Protein AF-A0AA37MQI1-F1 (afdb_monomer_lite)

Radius of gyration: 16.86 Å; chains: 1; bounding box: 30×47×39 Å

Organism: NCBI:txid1544861

pLDDT: mean 77.13, std 15.3, range [36.81, 94.94]

Secondary structure (DSSP, 8-state):
-EE-TTT--EE-TTTS-EEEETTEEEEE-TTT--EEE-----S---------TTTGGGTT---EEETTEEEEEEEETTEEEEEEE-HHHHHHTT---S-HHHHHHHHHHHHHHHHHHHHHHHHTTPPSSEEE-GGGGT--

Structure (mmCIF, N/CA/C/O backbone):
data_AF-A0AA37MQI1-F1
#
_entry.id   AF-A0AA37MQI1-F1
#
loop_
_atom_site.group_PDB
_atom_site.id
_atom_site.type_symbol
_atom_site.label_atom_id
_atom_site.label_alt_id
_atom_site.label_comp_id
_atom_site.label_asym_id
_atom_site.label_entity_id
_atom_site.label_seq_id
_atom_site.pdbx_PDB_ins_code
_atom_site.Cartn_x
_atom_site.Cartn_y
_atom_site.Cartn_z
_atom_site.occupancy
_atom_site.B_iso_or_equiv
_atom_site.auth_seq_id
_atom_site.auth_comp_id
_atom_site.auth_asym_id
_atom_site.auth_atom_id
_atom_site.pdbx_PDB_model_num
ATOM 1 N N . MET A 1 1 ? -8.445 21.039 -10.953 1.00 68.31 1 MET A N 1
ATOM 2 C CA . MET A 1 1 ? -8.742 19.628 -11.260 1.00 68.31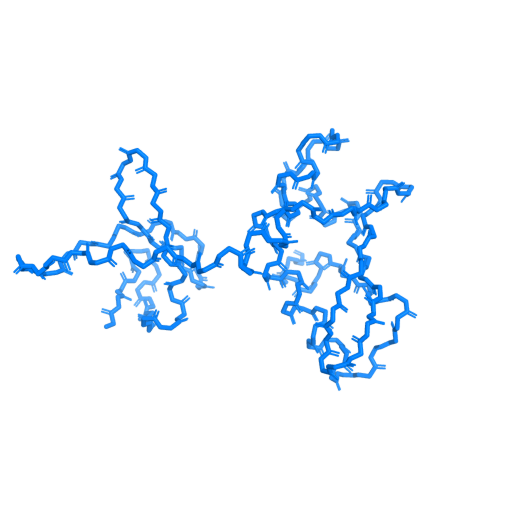 1 MET A CA 1
ATOM 3 C C . MET A 1 1 ? -7.852 19.213 -12.405 1.00 68.31 1 MET A C 1
ATOM 5 O O . MET A 1 1 ? -7.577 20.052 -13.258 1.00 68.31 1 MET A O 1
ATOM 9 N N . TRP A 1 2 ? -7.366 17.980 -12.379 1.00 77.88 2 TRP A N 1
ATOM 10 C CA . TRP A 1 2 ? -6.529 17.412 -13.428 1.00 77.88 2 TRP A CA 1
ATOM 11 C C . TRP A 1 2 ? -7.221 16.188 -14.002 1.00 77.88 2 TRP A C 1
ATOM 13 O O . TRP A 1 2 ? -7.710 15.354 -13.249 1.00 77.88 2 TRP A O 1
ATOM 23 N N . ASN A 1 3 ? -7.277 16.096 -15.324 1.00 82.88 3 ASN A N 1
ATOM 24 C CA . ASN A 1 3 ? -7.963 15.007 -15.998 1.00 82.88 3 ASN A CA 1
ATOM 25 C C . ASN A 1 3 ? -6.963 13.912 -16.373 1.00 82.88 3 ASN A C 1
ATOM 27 O O . ASN A 1 3 ? -5.887 14.203 -16.902 1.00 82.88 3 ASN A O 1
ATOM 31 N N . CYS A 1 4 ? -7.302 12.655 -16.097 1.00 83.50 4 CYS A N 1
ATOM 32 C CA . CYS A 1 4 ? -6.478 11.541 -16.543 1.00 83.50 4 CYS A CA 1
ATOM 33 C C . CYS A 1 4 ? -6.574 11.364 -18.065 1.00 83.50 4 CYS A C 1
ATOM 35 O O . CYS A 1 4 ? -7.656 11.149 -18.604 1.00 83.50 4 CYS A O 1
ATOM 37 N N . LYS A 1 5 ? -5.437 11.338 -18.765 1.00 86.44 5 LYS A N 1
ATOM 38 C CA . LYS A 1 5 ? -5.366 11.121 -20.216 1.00 86.44 5 LYS A CA 1
ATOM 39 C C . LYS A 1 5 ? -5.978 9.783 -20.649 1.00 86.44 5 LYS A C 1
ATOM 41 O O . LYS A 1 5 ? -6.517 9.727 -21.754 1.00 86.44 5 LYS A O 1
ATOM 46 N N . LEU A 1 6 ? -5.918 8.758 -19.790 1.00 86.19 6 LEU A N 1
ATOM 47 C CA . LEU A 1 6 ? -6.382 7.400 -20.076 1.00 86.19 6 LEU A CA 1
ATOM 48 C C . LEU A 1 6 ? -7.844 7.197 -19.659 1.00 86.19 6 LEU A C 1
ATOM 50 O O . LEU A 1 6 ? -8.715 7.160 -20.521 1.00 86.19 6 LEU A O 1
ATOM 54 N N . CYS A 1 7 ? -8.140 7.127 -18.358 1.00 87.44 7 CYS A N 1
ATOM 55 C CA . CYS A 1 7 ? -9.493 6.808 -17.878 1.00 87.44 7 CYS A CA 1
ATOM 56 C C . CYS A 1 7 ? -10.446 8.006 -17.788 1.00 87.44 7 CYS A C 1
ATOM 58 O O . CYS A 1 7 ? -11.587 7.841 -17.365 1.00 87.44 7 CYS A O 1
ATOM 60 N N . LYS A 1 8 ? -9.983 9.214 -18.133 1.00 87.50 8 LYS A N 1
ATOM 61 C CA . LYS A 1 8 ? -10.762 10.464 -18.104 1.00 87.50 8 LYS A CA 1
ATOM 62 C C . LYS A 1 8 ? -11.332 10.853 -16.740 1.00 87.50 8 LYS A C 1
ATOM 64 O O . LYS A 1 8 ? -12.090 11.815 -16.671 1.00 87.50 8 LYS A O 1
ATOM 69 N N . VAL A 1 9 ? -10.946 10.169 -15.659 1.00 82.56 9 VAL A N 1
ATOM 70 C CA . VAL A 1 9 ? -11.372 10.543 -14.309 1.00 82.56 9 VAL A CA 1
ATOM 71 C C . VAL A 1 9 ? -10.788 11.907 -13.944 1.00 82.56 9 VAL A C 1
ATOM 73 O O . VAL A 1 9 ? -9.612 12.190 -14.214 1.00 82.56 9 VAL A O 1
ATOM 76 N N . ASP A 1 10 ? -11.608 12.740 -13.313 1.00 83.50 10 ASP A N 1
ATOM 77 C CA . ASP A 1 10 ? -11.157 14.006 -12.759 1.00 83.50 10 ASP A CA 1
ATOM 78 C C . ASP A 1 10 ? -10.521 13.789 -11.392 1.00 83.50 10 ASP A C 1
ATOM 80 O O . ASP A 1 10 ? -11.132 13.287 -10.448 1.00 83.50 10 ASP A O 1
ATOM 84 N N . VAL A 1 11 ? -9.266 14.205 -11.280 1.00 78.50 11 VAL A N 1
ATOM 85 C CA . VAL A 1 11 ? -8.471 14.096 -10.067 1.00 78.50 11 VAL A CA 1
ATOM 86 C C . VAL A 1 11 ? -8.365 15.474 -9.422 1.00 78.50 11 VAL A C 1
ATOM 88 O O . VAL A 1 11 ? -7.938 16.468 -10.025 1.00 78.50 11 VAL A O 1
ATOM 91 N N . SER A 1 12 ? -8.805 15.559 -8.170 1.00 77.25 12 SER A N 1
ATOM 92 C CA . SER A 1 12 ? -8.654 16.766 -7.362 1.00 77.25 12 SER A CA 1
ATOM 93 C C . SER A 1 12 ? -7.175 16.992 -7.018 1.00 77.25 12 SER A C 1
ATOM 95 O O . SER A 1 12 ? -6.387 16.049 -6.956 1.00 77.25 12 SER A O 1
ATOM 97 N N . ARG A 1 13 ? -6.784 18.245 -6.745 1.00 67.06 13 ARG A N 1
ATOM 98 C CA . ARG A 1 13 ? -5.400 18.565 -6.336 1.00 67.06 13 ARG A CA 1
ATOM 99 C C . ARG A 1 13 ? -4.961 17.816 -5.074 1.00 67.06 13 ARG A C 1
ATOM 101 O O . ARG A 1 13 ? -3.781 17.536 -4.935 1.00 67.06 13 ARG A O 1
ATOM 108 N N . HIS A 1 14 ? -5.893 17.511 -4.172 1.00 69.19 14 HIS A N 1
ATOM 109 C CA . HIS A 1 14 ? -5.607 16.796 -2.927 1.00 69.19 14 HIS A CA 1
ATOM 110 C C . HIS A 1 14 ? -5.357 15.297 -3.144 1.00 69.19 14 HIS A C 1
ATOM 112 O O . HIS A 1 14 ? -4.682 14.683 -2.329 1.00 69.19 14 HIS A O 1
ATOM 118 N N . ASN A 1 15 ? -5.870 14.725 -4.239 1.00 64.44 15 ASN A N 1
ATOM 119 C CA . ASN A 1 15 ? -5.791 13.287 -4.519 1.00 64.44 15 ASN A CA 1
ATOM 120 C C . ASN A 1 15 ? -4.739 12.936 -5.576 1.00 64.44 15 ASN A C 1
ATOM 122 O O . ASN A 1 15 ? -4.342 11.783 -5.706 1.00 64.44 15 ASN A O 1
ATOM 126 N N . ALA A 1 16 ? -4.297 13.911 -6.362 1.00 67.06 16 ALA A N 1
ATOM 127 C CA . ALA A 1 16 ? -3.211 13.732 -7.306 1.00 67.06 16 ALA A CA 1
ATOM 128 C C . ALA A 1 16 ? -1.899 13.957 -6.570 1.00 67.06 16 ALA A C 1
ATOM 130 O O . ALA A 1 16 ? -1.375 15.064 -6.591 1.00 67.06 16 ALA A O 1
ATOM 131 N N . HIS A 1 17 ? -1.407 12.929 -5.882 1.00 69.19 17 HIS A N 1
ATOM 132 C CA . HIS A 1 17 ? -0.080 12.931 -5.272 1.00 69.19 17 HIS A CA 1
ATOM 133 C C . HIS A 1 17 ? 0.968 13.287 -6.345 1.00 69.19 17 HIS A C 1
ATOM 135 O O . HIS A 1 17 ? 1.255 12.449 -7.206 1.00 69.19 17 HIS A O 1
ATOM 141 N N . PRO A 1 18 ? 1.490 14.528 -6.369 1.00 77.56 18 PRO A N 1
ATOM 142 C CA . PRO A 1 18 ? 2.352 14.971 -7.445 1.00 77.56 18 PRO A CA 1
ATOM 143 C C . PRO A 1 18 ? 3.796 14.573 -7.140 1.00 77.56 18 PRO A C 1
ATOM 145 O O . PRO A 1 18 ? 4.259 14.683 -6.006 1.00 77.56 18 PRO A O 1
ATOM 148 N N . ALA A 1 19 ? 4.514 14.141 -8.167 1.00 75.44 19 ALA A N 1
ATOM 149 C CA . ALA A 1 19 ? 5.916 13.760 -8.095 1.00 75.44 19 ALA A CA 1
ATOM 150 C C . ALA A 1 19 ? 6.719 14.465 -9.197 1.00 75.44 19 ALA A C 1
ATOM 152 O O . ALA A 1 19 ? 6.158 15.014 -10.150 1.00 75.44 19 ALA A O 1
ATOM 153 N N . ILE A 1 20 ? 8.043 14.483 -9.036 1.00 77.38 20 ILE A N 1
ATOM 154 C CA . ILE A 1 20 ? 8.983 15.135 -9.952 1.00 77.38 20 ILE A CA 1
ATOM 155 C C . ILE A 1 20 ? 10.057 14.118 -10.329 1.00 77.38 20 ILE A C 1
ATOM 157 O O . ILE A 1 20 ? 10.650 13.496 -9.450 1.00 77.38 20 ILE A O 1
ATOM 161 N N . ASP A 1 21 ? 10.311 13.965 -11.624 1.00 73.50 21 ASP A N 1
ATOM 162 C CA . ASP A 1 21 ? 11.436 13.199 -12.161 1.00 73.50 21 ASP A CA 1
ATOM 163 C C . ASP A 1 21 ? 12.164 13.995 -13.260 1.00 73.50 21 ASP A C 1
ATOM 165 O O . ASP A 1 21 ? 11.894 15.180 -13.477 1.00 73.50 21 ASP A O 1
ATOM 169 N N . SER A 1 22 ? 13.099 13.350 -13.961 1.00 71.44 22 SER A N 1
ATOM 170 C CA . SER A 1 22 ? 13.864 13.957 -15.057 1.00 71.44 22 SER A CA 1
ATOM 171 C C . SER A 1 22 ? 13.012 14.386 -16.260 1.00 7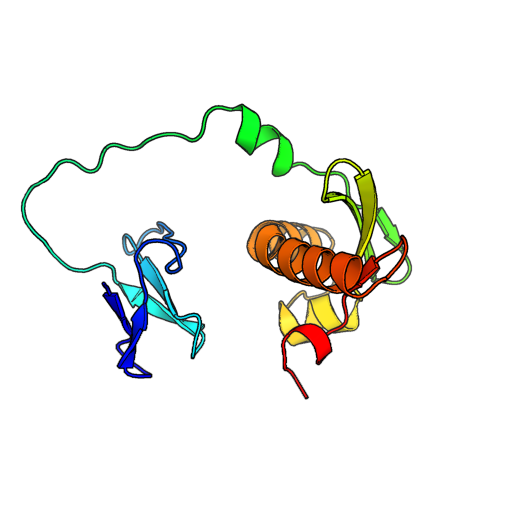1.44 22 SER A C 1
ATOM 173 O O . SER A 1 22 ? 13.489 15.155 -17.091 1.00 71.44 22 SER A O 1
ATOM 175 N N . LEU A 1 23 ? 11.761 13.924 -16.361 1.00 69.25 23 LEU A N 1
ATOM 176 C CA . LEU A 1 23 ? 10.820 14.248 -17.435 1.00 69.25 23 LEU A CA 1
ATOM 177 C C . LEU A 1 23 ? 9.821 15.347 -17.030 1.00 69.25 23 LEU A C 1
ATOM 179 O O . LEU A 1 23 ? 9.060 15.817 -17.877 1.00 69.25 23 LEU A O 1
ATOM 183 N N . GLY A 1 24 ? 9.812 15.766 -15.761 1.00 76.06 24 GLY A N 1
ATOM 184 C CA . GLY A 1 24 ? 9.014 16.882 -15.258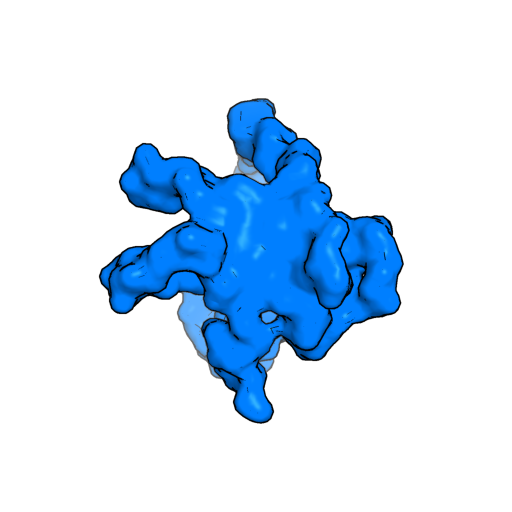 1.00 76.06 24 GLY A CA 1
ATOM 185 C C . GLY A 1 24 ? 8.083 16.509 -14.106 1.00 76.06 24 GLY A C 1
ATOM 186 O O . GLY A 1 24 ? 8.255 15.502 -13.423 1.00 76.06 24 GLY A O 1
ATOM 187 N N . ILE A 1 25 ? 7.092 17.370 -13.864 1.00 81.69 25 ILE A N 1
ATOM 188 C CA . ILE A 1 25 ? 6.107 17.183 -12.793 1.00 81.69 25 ILE A CA 1
ATOM 189 C C . ILE A 1 25 ? 4.938 16.352 -13.327 1.00 81.69 25 ILE A C 1
ATOM 191 O O . ILE A 1 25 ? 4.364 16.658 -14.377 1.00 81.69 25 ILE A O 1
ATOM 195 N N . TYR A 1 26 ? 4.558 15.318 -12.590 1.00 83.62 26 TYR A N 1
ATOM 196 C CA . TYR A 1 26 ? 3.483 14.407 -12.962 1.00 83.62 26 TYR A CA 1
ATOM 197 C C . TYR A 1 26 ? 2.635 14.016 -11.752 1.00 83.62 26 TYR A C 1
ATOM 199 O O . TYR A 1 26 ? 3.008 14.254 -10.606 1.00 83.62 26 TYR A O 1
ATOM 207 N N . PHE A 1 27 ? 1.490 13.395 -12.016 1.00 85.38 27 PHE A N 1
ATOM 208 C CA . PHE A 1 27 ? 0.704 12.669 -11.025 1.00 85.38 27 PHE A CA 1
ATOM 209 C C . PHE A 1 27 ? 0.350 11.282 -11.561 1.00 85.38 27 PHE A C 1
ATOM 211 O O . PHE A 1 27 ? 0.279 11.066 -12.775 1.00 85.38 27 PHE A O 1
ATOM 218 N N . VAL A 1 28 ? 0.115 10.338 -10.656 1.00 83.94 28 VAL A N 1
ATOM 219 C CA . VAL A 1 28 ? -0.407 9.009 -10.991 1.00 83.94 28 VAL A CA 1
ATOM 220 C C . VAL A 1 28 ? -1.918 9.024 -10.789 1.00 83.94 28 VAL A C 1
ATOM 222 O O . VAL A 1 28 ? -2.411 9.501 -9.766 1.00 83.94 28 VAL A O 1
ATOM 225 N N . CYS A 1 29 ? -2.676 8.559 -11.781 1.00 82.88 29 CYS A N 1
ATOM 226 C CA . CYS A 1 29 ? -4.130 8.532 -11.685 1.00 82.88 29 CYS A CA 1
ATOM 227 C C . CYS A 1 29 ? -4.593 7.479 -10.660 1.00 82.88 29 CYS A C 1
ATOM 229 O O . CYS A 1 29 ? -4.241 6.316 -10.821 1.00 82.88 29 CYS A O 1
ATOM 231 N N . PRO A 1 30 ? -5.450 7.814 -9.679 1.00 78.88 30 PRO A N 1
ATOM 232 C CA . PRO A 1 30 ? -5.936 6.834 -8.705 1.00 78.88 30 PRO A CA 1
ATOM 233 C C . PRO A 1 30 ? -6.931 5.824 -9.298 1.00 78.88 30 PRO A C 1
ATOM 235 O O . PRO A 1 30 ? -7.191 4.800 -8.685 1.00 78.88 30 PRO A O 1
ATOM 238 N N . GLY A 1 31 ? -7.515 6.115 -10.467 1.00 81.25 31 GLY A N 1
ATOM 239 C CA . GLY A 1 31 ? -8.488 5.229 -11.111 1.00 81.25 31 GLY A CA 1
ATOM 240 C C . GLY A 1 31 ? -7.867 4.180 -12.034 1.00 81.25 31 GLY A C 1
ATOM 241 O O . GLY A 1 31 ? -8.388 3.079 -12.131 1.00 81.25 31 GLY A O 1
ATOM 242 N N . CYS A 1 32 ? -6.782 4.516 -12.738 1.00 84.69 32 CYS A N 1
ATOM 243 C CA . CYS A 1 32 ? -6.163 3.616 -13.725 1.00 84.69 32 CYS A CA 1
ATOM 244 C C . CYS A 1 32 ? -4.642 3.500 -13.608 1.00 84.69 32 CYS A C 1
ATOM 246 O O . CYS A 1 32 ? -4.018 2.897 -14.472 1.00 84.69 32 CYS A O 1
ATOM 248 N N . PHE A 1 33 ? -4.039 4.121 -12.592 1.00 81.50 33 PHE A N 1
ATOM 249 C CA . PHE A 1 33 ? -2.596 4.118 -12.320 1.00 81.50 33 PHE A CA 1
ATOM 250 C C . PHE A 1 33 ? -1.707 4.670 -13.443 1.00 81.50 33 PHE A C 1
ATOM 252 O O . PHE A 1 33 ? -0.483 4.648 -13.352 1.00 81.50 33 PHE A O 1
ATOM 259 N N . GLU A 1 34 ? -2.308 5.265 -14.471 1.00 85.75 34 GLU A N 1
ATOM 260 C CA . GLU A 1 34 ? -1.569 5.887 -15.556 1.00 85.75 34 GLU A CA 1
ATOM 261 C C . GLU A 1 34 ? -0.824 7.142 -15.074 1.00 85.75 34 GLU A C 1
ATOM 263 O O . GLU A 1 34 ? -1.376 7.994 -14.360 1.00 85.75 34 GLU A O 1
ATOM 268 N N . ARG A 1 35 ? 0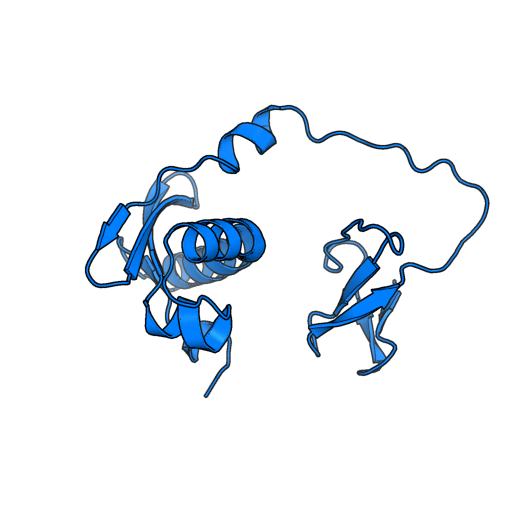.419 7.305 -15.542 1.00 82.94 35 ARG A N 1
ATOM 269 C CA . ARG A 1 35 ? 1.222 8.511 -15.322 1.00 82.94 35 ARG A CA 1
ATOM 270 C C . ARG A 1 35 ? 0.743 9.651 -16.218 1.00 82.94 35 ARG A C 1
ATOM 272 O O . ARG A 1 35 ? 0.730 9.557 -17.450 1.00 82.94 35 ARG A O 1
ATOM 279 N N . ASN A 1 36 ? 0.384 10.763 -15.588 1.00 83.31 36 ASN A N 1
ATOM 280 C CA . ASN A 1 36 ? -0.177 11.933 -16.244 1.00 83.31 36 ASN A CA 1
ATOM 281 C C . ASN A 1 36 ? 0.700 13.162 -15.994 1.00 83.31 36 ASN A C 1
ATOM 283 O O . ASN A 1 36 ? 0.951 13.505 -14.837 1.00 83.31 36 ASN A O 1
ATOM 287 N N . PRO A 1 37 ? 1.177 13.838 -17.052 1.00 82.31 37 PRO A N 1
ATOM 288 C CA . PRO A 1 37 ? 1.952 15.053 -16.880 1.00 82.31 37 PRO A CA 1
ATOM 289 C C . PRO A 1 37 ? 1.057 16.161 -16.319 1.00 82.31 37 PRO A C 1
ATOM 291 O O . PRO A 1 37 ? -0.093 16.324 -16.729 1.00 82.31 37 PRO A O 1
ATOM 294 N N . LEU A 1 38 ? 1.595 16.946 -15.390 1.00 75.38 38 LEU A N 1
ATOM 295 C CA . LEU A 1 38 ? 0.925 18.137 -14.880 1.00 75.38 38 LEU A CA 1
ATOM 296 C C . LEU A 1 38 ? 1.202 19.311 -15.819 1.00 75.38 38 LEU A C 1
ATOM 298 O O . LEU A 1 38 ? 2.009 20.190 -15.524 1.00 75.38 38 LEU A O 1
ATOM 302 N N . THR A 1 39 ? 0.558 19.313 -16.986 1.00 67.25 39 THR A N 1
ATOM 303 C CA . THR A 1 39 ? 0.689 20.394 -17.970 1.00 67.25 39 THR A CA 1
ATOM 304 C C . THR A 1 39 ? -0.431 21.434 -17.819 1.00 67.25 39 THR A C 1
ATOM 306 O O . THR A 1 39 ? -1.614 21.130 -17.938 1.00 67.25 39 THR A O 1
ATOM 309 N N . GLY A 1 40 ? -0.038 22.692 -17.571 1.00 55.72 40 GLY A N 1
ATOM 310 C CA . GLY A 1 40 ? -0.908 23.883 -17.502 1.00 55.72 40 GLY A CA 1
ATOM 311 C C . GLY A 1 40 ? -1.089 24.410 -16.067 1.00 55.72 40 GLY A C 1
ATOM 312 O O . GLY A 1 40 ? -1.476 23.670 -15.173 1.00 55.72 40 GLY A O 1
ATOM 313 N N . SER A 1 41 ? -0.832 25.677 -15.729 1.00 43.75 41 SER A N 1
ATOM 314 C CA . SER A 1 41 ? -1.045 26.892 -16.516 1.00 43.75 41 SER A CA 1
ATOM 315 C C . SER A 1 41 ? -0.246 28.072 -15.952 1.00 43.75 41 SER A C 1
ATOM 317 O O . SER A 1 41 ? -0.242 28.263 -14.743 1.00 43.75 41 SER A O 1
ATOM 319 N N . LYS A 1 42 ? 0.313 28.882 -16.868 1.00 45.34 42 LYS A N 1
ATOM 320 C CA . LYS A 1 42 ? 0.831 30.264 -16.737 1.00 45.34 42 LYS A CA 1
ATOM 321 C C . LYS A 1 42 ? 1.879 30.519 -15.645 1.00 45.34 42 LYS A C 1
ATOM 323 O O . LYS A 1 42 ? 1.651 30.244 -14.481 1.00 45.34 42 LYS A O 1
ATOM 328 N N . ARG A 1 43 ? 2.996 31.138 -16.062 1.00 45.72 43 ARG A N 1
ATOM 329 C CA . ARG A 1 43 ? 4.075 31.740 -15.248 1.00 45.72 43 ARG A CA 1
ATOM 330 C C . ARG A 1 43 ? 3.611 32.119 -13.832 1.00 45.72 43 ARG A C 1
ATOM 332 O O . ARG A 1 43 ? 3.174 33.235 -13.584 1.00 45.72 43 ARG A O 1
ATOM 339 N N . GLY A 1 44 ? 3.708 31.167 -12.922 1.00 48.00 44 GLY A N 1
ATOM 340 C CA . GLY A 1 44 ? 3.449 31.314 -11.504 1.00 48.00 44 GLY A CA 1
ATOM 341 C C . GLY A 1 44 ? 4.536 30.494 -10.850 1.00 48.00 44 GLY A C 1
ATOM 342 O O . GLY A 1 44 ? 4.628 29.296 -11.111 1.00 48.00 44 GLY A O 1
ATOM 343 N N . GLY A 1 45 ? 5.435 31.162 -10.130 1.00 47.44 45 GLY A N 1
ATOM 344 C CA . GLY A 1 45 ? 6.599 30.515 -9.541 1.00 47.44 45 GLY A CA 1
ATOM 345 C C . GLY A 1 45 ? 6.172 29.286 -8.745 1.00 47.44 45 GLY A C 1
ATOM 346 O O . GLY A 1 45 ? 5.333 29.377 -7.850 1.00 47.44 45 GLY A O 1
ATOM 347 N N . VAL A 1 46 ? 6.738 28.130 -9.088 1.00 51.91 46 VAL A N 1
ATOM 348 C CA . VAL A 1 46 ? 6.617 26.930 -8.267 1.00 51.91 46 VAL A CA 1
ATOM 349 C C . VAL A 1 46 ? 7.452 27.197 -7.022 1.00 51.91 46 VAL A C 1
ATOM 351 O O . VAL A 1 46 ? 8.680 27.177 -7.070 1.00 51.91 46 VAL A O 1
ATOM 354 N N . ARG A 1 47 ? 6.799 27.520 -5.904 1.00 48.19 47 ARG A N 1
ATOM 355 C CA . ARG A 1 47 ? 7.487 27.596 -4.618 1.00 48.19 47 ARG A CA 1
ATOM 356 C C . ARG A 1 47 ? 7.757 26.164 -4.181 1.00 48.19 47 ARG A C 1
ATOM 358 O O . ARG A 1 47 ? 6.835 25.452 -3.794 1.00 48.19 47 ARG A O 1
ATOM 365 N N . LEU A 1 48 ? 9.017 25.750 -4.261 1.00 46.56 48 LEU A N 1
ATOM 366 C CA . LEU A 1 48 ? 9.488 24.532 -3.617 1.00 46.56 48 LEU A CA 1
ATOM 367 C C . LEU A 1 48 ? 9.347 24.737 -2.104 1.00 46.56 48 LEU A C 1
ATOM 369 O O . LEU A 1 48 ? 10.199 25.344 -1.461 1.00 46.56 48 LEU A O 1
ATOM 373 N N . GLN A 1 49 ? 8.226 24.303 -1.533 1.00 48.78 49 GLN A N 1
ATOM 374 C CA . GLN A 1 49 ? 8.152 24.062 -0.101 1.00 48.78 49 GLN A CA 1
ATOM 375 C C . GLN A 1 49 ? 8.823 22.719 0.134 1.00 48.78 49 GLN A C 1
ATOM 377 O O . GLN A 1 49 ? 8.238 21.664 -0.094 1.00 48.78 49 GLN A O 1
ATOM 382 N N . GLN A 1 50 ? 10.085 22.775 0.545 1.00 43.41 50 GLN A N 1
ATOM 383 C CA . GLN A 1 50 ? 10.723 21.627 1.156 1.00 43.41 50 GLN A CA 1
ATOM 384 C C . GLN A 1 50 ? 9.918 21.325 2.419 1.00 43.41 50 GLN A C 1
ATOM 386 O O . GLN A 1 50 ? 9.828 22.174 3.310 1.00 43.41 50 GLN A O 1
ATOM 391 N N . ALA A 1 51 ? 9.268 20.161 2.449 1.00 43.50 51 ALA A N 1
ATOM 392 C CA . ALA A 1 51 ? 8.700 19.620 3.670 1.00 43.50 51 ALA A CA 1
ATOM 393 C C . ALA A 1 51 ? 9.754 19.776 4.769 1.00 43.50 51 ALA A C 1
ATOM 395 O O . ALA A 1 51 ? 10.909 19.376 4.582 1.00 43.50 51 ALA A O 1
ATOM 396 N N . ALA A 1 52 ? 9.390 20.451 5.862 1.00 36.81 52 ALA A N 1
ATOM 397 C CA . ALA A 1 52 ? 10.292 20.620 6.987 1.00 36.81 52 ALA A CA 1
ATOM 398 C C . ALA A 1 52 ? 10.862 19.242 7.356 1.00 36.81 52 ALA A C 1
ATOM 400 O O . ALA A 1 52 ? 10.162 18.232 7.264 1.00 36.81 52 ALA A O 1
ATOM 401 N N . ALA A 1 53 ? 12.135 19.197 7.749 1.00 40.47 53 ALA A N 1
ATOM 402 C CA . ALA A 1 53 ? 12.900 17.974 8.011 1.00 40.47 53 ALA A CA 1
ATOM 403 C C . ALA A 1 53 ? 12.249 16.988 9.017 1.00 40.47 53 ALA A C 1
ATOM 405 O O . ALA A 1 53 ? 12.741 15.879 9.208 1.00 40.47 53 ALA A O 1
ATOM 406 N N . SER A 1 54 ? 11.116 17.348 9.618 1.00 40.38 54 SER A N 1
ATOM 407 C CA . SER A 1 54 ? 10.199 16.468 10.337 1.00 40.38 54 SER A CA 1
ATOM 408 C C . SER A 1 54 ? 9.512 15.394 9.467 1.00 40.38 54 SER A C 1
ATOM 410 O O . SER A 1 54 ? 9.185 14.340 10.007 1.00 40.38 54 SER A O 1
ATOM 412 N N . GLU A 1 55 ? 9.344 15.575 8.148 1.00 39.78 55 GLU A N 1
ATOM 413 C CA . GLU A 1 55 ? 8.880 14.506 7.227 1.00 39.78 55 GLU A CA 1
ATOM 414 C C . GLU A 1 55 ? 10.027 13.600 6.740 1.00 39.78 55 GLU A C 1
ATOM 416 O O . GLU A 1 55 ? 9.817 12.421 6.447 1.00 39.78 55 GLU A O 1
ATOM 421 N N . ALA A 1 56 ? 11.267 14.101 6.743 1.00 40.00 56 ALA A N 1
ATOM 422 C CA . ALA A 1 56 ? 12.454 13.327 6.369 1.00 40.00 56 ALA A CA 1
ATOM 423 C C . ALA A 1 56 ? 12.843 12.261 7.415 1.00 40.00 56 ALA A C 1
ATOM 425 O O . ALA A 1 56 ? 13.515 11.286 7.082 1.00 40.00 56 ALA A O 1
ATOM 426 N N . LEU A 1 57 ? 12.360 12.378 8.657 1.00 43.41 57 LEU A N 1
ATOM 427 C CA . LEU A 1 57 ? 12.551 11.356 9.696 1.00 43.41 57 LEU A CA 1
ATOM 428 C C . LEU A 1 57 ? 11.727 10.073 9.467 1.00 43.41 57 LEU A C 1
ATOM 430 O O . LEU A 1 57 ? 11.923 9.096 10.187 1.00 43.41 57 LEU A O 1
ATOM 434 N N . SER A 1 58 ? 10.828 10.033 8.472 1.00 47.47 58 SER A N 1
ATOM 435 C CA . SER A 1 58 ? 10.052 8.820 8.146 1.00 47.47 58 SER A CA 1
ATOM 436 C C . SER A 1 58 ? 10.605 8.001 6.973 1.00 47.47 58 SER A C 1
ATOM 438 O O . SER A 1 58 ? 10.155 6.875 6.781 1.00 47.47 58 SER A O 1
ATOM 440 N N . LEU A 1 59 ? 11.586 8.510 6.217 1.00 46.41 59 LEU A N 1
ATOM 441 C CA . LEU A 1 59 ? 12.139 7.818 5.039 1.00 46.41 59 LEU A CA 1
ATOM 442 C C . LEU A 1 59 ? 13.217 6.772 5.378 1.00 46.41 59 LEU A C 1
ATOM 444 O O . LEU A 1 59 ? 13.518 5.928 4.544 1.00 46.41 59 LEU A O 1
ATOM 448 N N . ASN A 1 60 ? 13.756 6.794 6.600 1.00 54.25 60 ASN A N 1
ATOM 449 C CA . ASN A 1 60 ? 14.701 5.802 7.130 1.00 54.25 60 ASN A CA 1
ATOM 450 C C . ASN A 1 60 ? 14.047 4.995 8.260 1.00 54.25 60 ASN A C 1
ATOM 452 O O . ASN A 1 60 ? 14.570 4.887 9.371 1.00 54.25 60 ASN A O 1
ATOM 456 N N . ARG A 1 61 ? 12.829 4.496 8.026 1.00 63.22 61 ARG A N 1
ATOM 457 C CA . ARG A 1 61 ? 12.151 3.701 9.047 1.00 63.22 61 ARG A CA 1
ATOM 458 C C . ARG A 1 61 ? 12.736 2.295 9.077 1.00 63.22 61 ARG A C 1
ATOM 460 O O . ARG A 1 61 ? 12.660 1.608 8.061 1.00 63.22 61 ARG A O 1
ATOM 467 N N . PRO A 1 62 ? 13.271 1.841 10.223 1.00 69.19 62 PRO A N 1
ATOM 468 C CA . PRO A 1 62 ? 13.706 0.464 10.339 1.00 69.19 62 PRO A CA 1
ATOM 469 C C . PRO A 1 62 ? 12.484 -0.438 10.170 1.00 69.19 62 PRO A C 1
ATOM 471 O O . PRO A 1 62 ? 11.497 -0.324 10.905 1.00 69.19 62 PRO A O 1
ATOM 474 N N . PHE A 1 63 ? 12.557 -1.313 9.176 1.00 82.06 63 PHE A N 1
ATOM 475 C CA . PHE A 1 63 ? 11.640 -2.423 9.005 1.00 82.06 63 PHE A CA 1
ATOM 476 C C . PHE A 1 63 ? 12.359 -3.711 9.406 1.00 82.06 63 PHE A C 1
ATOM 478 O O . PHE A 1 63 ? 13.560 -3.872 9.194 1.00 82.06 63 PHE A O 1
ATOM 485 N N . LEU A 1 64 ? 11.619 -4.627 10.012 1.00 88.12 64 LEU A N 1
ATOM 486 C CA . LEU A 1 64 ? 12.063 -5.986 10.255 1.00 88.12 64 LEU A CA 1
ATOM 487 C C . LEU A 1 64 ? 11.589 -6.839 9.084 1.00 88.12 64 LEU A C 1
ATOM 489 O O . LEU A 1 64 ? 10.406 -6.831 8.756 1.00 88.12 64 LEU A O 1
ATOM 493 N N . ARG A 1 65 ? 12.504 -7.589 8.479 1.00 87.38 65 ARG A N 1
ATOM 494 C CA . ARG A 1 65 ? 12.165 -8.593 7.477 1.00 87.38 65 ARG A CA 1
ATOM 495 C C . ARG A 1 65 ? 12.145 -9.965 8.139 1.00 87.38 65 ARG A C 1
ATOM 497 O O . ARG A 1 65 ? 13.119 -10.340 8.786 1.00 87.38 65 ARG A O 1
ATOM 504 N N . SER A 1 66 ? 11.043 -10.692 8.006 1.00 88.06 66 SER A N 1
ATOM 505 C CA . SER A 1 66 ? 10.880 -12.024 8.594 1.00 88.06 66 SER A CA 1
ATOM 506 C C . SER A 1 66 ? 10.015 -12.870 7.675 1.00 88.06 66 SER A C 1
ATOM 508 O O . SER A 1 66 ? 8.925 -12.447 7.317 1.00 88.06 66 SER A O 1
ATOM 510 N N . ASP A 1 67 ? 10.508 -14.044 7.280 1.00 85.88 67 ASP A N 1
ATOM 511 C CA . ASP A 1 67 ? 9.817 -14.971 6.365 1.00 85.88 67 ASP A CA 1
ATOM 512 C C . ASP A 1 67 ? 9.387 -14.346 5.015 1.00 85.88 67 ASP A C 1
ATOM 514 O O . ASP A 1 67 ? 8.391 -14.709 4.399 1.00 85.88 67 ASP A O 1
ATOM 518 N N . GLY A 1 68 ? 10.145 -13.345 4.551 1.00 82.81 68 GLY A N 1
ATOM 519 C CA . GLY A 1 68 ? 9.831 -12.587 3.335 1.00 82.81 68 GLY A CA 1
ATOM 520 C C . GLY A 1 68 ? 8.785 -11.482 3.514 1.00 82.81 68 GLY A C 1
ATOM 521 O O . GLY A 1 68 ? 8.612 -10.688 2.596 1.00 82.81 68 GLY A O 1
ATOM 522 N N . ASP A 1 69 ? 8.159 -11.381 4.684 1.00 90.56 69 ASP A N 1
ATOM 523 C CA . ASP A 1 69 ? 7.268 -10.283 5.046 1.00 90.56 69 ASP A CA 1
ATOM 524 C C . ASP A 1 69 ? 8.060 -9.096 5.614 1.00 90.56 69 ASP A C 1
ATOM 526 O O . ASP A 1 69 ? 9.144 -9.256 6.192 1.00 90.56 69 ASP A O 1
ATOM 530 N N . LEU A 1 70 ? 7.486 -7.896 5.498 1.00 91.00 70 LEU A N 1
ATOM 531 C CA . LEU A 1 70 ? 8.022 -6.671 6.089 1.00 91.00 70 LEU A CA 1
ATOM 532 C C . LEU A 1 70 ? 7.161 -6.196 7.253 1.00 91.00 70 LEU A C 1
ATOM 534 O O . LEU A 1 70 ? 5.953 -6.010 7.125 1.00 91.00 70 LEU A O 1
ATOM 538 N N . PHE A 1 71 ? 7.809 -5.917 8.377 1.00 92.44 71 PHE A N 1
ATOM 539 C CA . PHE A 1 71 ? 7.185 -5.418 9.590 1.00 92.44 71 PHE A CA 1
ATOM 540 C C . PHE A 1 71 ? 7.736 -4.042 9.929 1.00 92.44 71 PHE A C 1
ATOM 542 O O . PHE A 1 71 ? 8.944 -3.865 10.062 1.00 92.44 71 PHE A O 1
ATOM 549 N N . PHE A 1 72 ? 6.868 -3.065 10.157 1.00 90.56 72 PHE A N 1
ATOM 550 C CA . PHE A 1 72 ? 7.294 -1.753 10.638 1.00 90.56 72 PHE A CA 1
ATOM 551 C C . PHE A 1 72 ? 6.282 -1.170 11.620 1.00 90.56 72 PHE A C 1
ATOM 553 O O . PHE A 1 72 ? 5.100 -1.501 11.606 1.00 90.56 72 PHE A O 1
ATOM 560 N N . SER A 1 73 ? 6.749 -0.307 12.520 1.00 90.50 73 SER A N 1
ATOM 561 C CA . SER A 1 73 ? 5.853 0.442 13.407 1.00 90.50 73 SER A CA 1
ATOM 562 C C . SER A 1 73 ? 5.279 1.647 12.675 1.00 90.50 73 SER A C 1
ATOM 564 O O . SER A 1 73 ? 6.044 2.356 12.029 1.00 90.50 73 SER A O 1
ATOM 566 N N . GLN A 1 74 ? 3.990 1.935 12.856 1.00 85.94 74 GLN A N 1
ATOM 567 C CA . GLN A 1 74 ? 3.313 3.152 12.413 1.00 85.94 74 GLN A CA 1
ATOM 568 C C . GLN A 1 74 ? 2.422 3.712 13.519 1.00 85.94 74 GLN A C 1
ATOM 570 O O . GLN A 1 74 ? 1.675 2.985 14.170 1.00 85.94 74 GLN A O 1
ATOM 575 N N . THR A 1 75 ? 2.475 5.029 13.714 1.00 85.25 75 THR A N 1
ATOM 576 C CA . THR A 1 75 ? 1.490 5.721 14.545 1.00 85.25 75 THR A CA 1
ATOM 577 C C . THR A 1 75 ? 0.221 5.924 13.728 1.00 85.25 75 THR A C 1
ATOM 579 O O . THR A 1 75 ? 0.244 6.632 12.720 1.00 85.25 75 THR A O 1
ATOM 582 N N . ILE A 1 76 ? -0.871 5.298 14.159 1.00 82.94 76 ILE A N 1
ATOM 583 C CA . ILE A 1 76 ? -2.201 5.422 13.563 1.00 82.94 76 ILE A CA 1
ATOM 584 C C . ILE A 1 76 ? -3.183 5.784 14.680 1.00 82.94 76 ILE A C 1
ATOM 586 O O . ILE A 1 76 ? -3.219 5.122 15.718 1.00 82.94 76 ILE A O 1
ATOM 590 N N . GLN A 1 77 ? -3.937 6.876 14.506 1.00 78.56 77 GLN A N 1
ATOM 591 C CA . GLN A 1 77 ? -4.876 7.397 15.517 1.00 78.56 77 GLN A CA 1
ATOM 592 C C . GLN A 1 77 ? -4.250 7.520 16.924 1.00 78.56 77 GLN A C 1
ATOM 594 O O . GLN A 1 77 ? -4.825 7.091 17.922 1.00 78.56 77 GLN A O 1
ATOM 599 N N . ASN A 1 78 ? -3.037 8.078 16.998 1.00 81.75 78 ASN A N 1
ATOM 600 C CA . ASN A 1 78 ? -2.261 8.257 18.234 1.00 81.75 78 ASN A CA 1
ATOM 601 C C . ASN A 1 78 ? -1.851 6.955 18.961 1.00 81.75 78 ASN A C 1
ATOM 603 O O . ASN A 1 78 ? -1.388 6.996 20.098 1.00 81.75 78 ASN A O 1
ATOM 607 N N . LYS A 1 79 ? -1.983 5.792 18.311 1.00 83.25 79 LYS A N 1
ATOM 608 C CA . LYS A 1 79 ? -1.483 4.503 18.804 1.00 83.25 79 LYS A CA 1
ATOM 609 C C . LYS A 1 79 ? -0.355 4.017 17.907 1.00 83.25 79 LYS A C 1
ATOM 611 O O . LYS A 1 79 ? -0.480 4.029 16.686 1.00 83.25 79 LYS A O 1
ATOM 616 N N . ARG A 1 80 ? 0.750 3.574 18.505 1.00 88.19 80 ARG A N 1
ATOM 617 C CA . ARG A 1 80 ? 1.841 2.928 17.767 1.00 88.19 80 ARG A CA 1
ATOM 618 C C . ARG A 1 80 ? 1.465 1.469 17.526 1.00 88.19 80 ARG A C 1
ATOM 620 O O . ARG A 1 80 ? 1.353 0.701 18.475 1.00 88.19 80 ARG A O 1
ATOM 627 N N . LEU A 1 81 ? 1.250 1.110 16.267 1.00 89.06 81 LEU A N 1
ATOM 628 C CA . LEU A 1 81 ? 0.848 -0.226 15.833 1.00 89.06 81 LEU A CA 1
ATOM 629 C C . LEU A 1 81 ? 1.926 -0.809 14.932 1.00 89.06 81 LEU A C 1
ATOM 631 O O . LEU A 1 81 ? 2.620 -0.074 14.230 1.00 89.06 81 LEU A O 1
ATOM 635 N N . GLN A 1 82 ? 2.063 -2.127 14.940 1.00 93.31 82 GLN A N 1
ATOM 636 C CA . GLN A 1 82 ? 2.885 -2.820 13.961 1.00 93.31 82 GLN A CA 1
ATOM 637 C C . GLN A 1 82 ? 2.050 -3.077 12.705 1.00 93.31 82 GLN A C 1
ATOM 639 O O . GLN A 1 82 ? 0.891 -3.477 12.798 1.00 93.31 82 GLN A O 1
ATOM 644 N N . VAL A 1 83 ? 2.638 -2.839 11.542 1.00 93.38 83 VAL A N 1
ATOM 645 C CA . VAL A 1 83 ? 2.077 -3.159 10.230 1.00 93.38 83 VAL A CA 1
ATOM 646 C C . VAL A 1 83 ? 2.908 -4.287 9.642 1.00 93.38 83 VAL A C 1
ATOM 648 O O . VAL A 1 83 ? 4.136 -4.219 9.689 1.00 93.38 83 VAL A O 1
ATOM 651 N N . GLN A 1 84 ? 2.237 -5.310 9.120 1.00 94.94 84 GLN A N 1
ATOM 652 C CA . GLN A 1 84 ? 2.839 -6.432 8.408 1.00 94.94 84 GLN A CA 1
ATOM 653 C C . GLN A 1 84 ? 2.423 -6.356 6.942 1.00 94.94 84 GLN A C 1
ATOM 655 O O . GLN A 1 84 ? 1.233 -6.433 6.641 1.00 94.94 84 GLN A O 1
ATOM 660 N N . VAL A 1 85 ? 3.390 -6.241 6.040 1.00 92.88 85 VAL A N 1
ATOM 661 C CA . VAL A 1 85 ? 3.195 -6.346 4.592 1.00 92.88 85 VAL A CA 1
ATOM 662 C C . VAL A 1 85 ? 3.654 -7.727 4.167 1.00 92.88 85 VAL A C 1
ATOM 664 O O . VAL A 1 85 ? 4.800 -8.103 4.407 1.00 92.88 85 VAL A O 1
ATOM 667 N N . THR A 1 86 ? 2.745 -8.488 3.572 1.00 92.62 86 THR A N 1
ATOM 668 C CA . THR A 1 86 ? 3.034 -9.860 3.147 1.00 92.62 86 THR A CA 1
ATOM 669 C C . THR A 1 86 ? 3.977 -9.902 1.944 1.00 92.62 86 THR A C 1
ATOM 671 O O . THR A 1 86 ? 3.898 -9.040 1.068 1.00 92.62 86 THR A O 1
ATOM 674 N N . ARG A 1 87 ? 4.827 -10.931 1.861 1.00 89.44 87 ARG A N 1
ATOM 675 C CA . ARG A 1 87 ? 5.719 -11.198 0.722 1.00 89.44 87 ARG A CA 1
ATOM 676 C C . ARG A 1 87 ? 4.971 -11.193 -0.602 1.00 89.44 87 ARG A C 1
ATOM 678 O O . ARG A 1 87 ? 5.431 -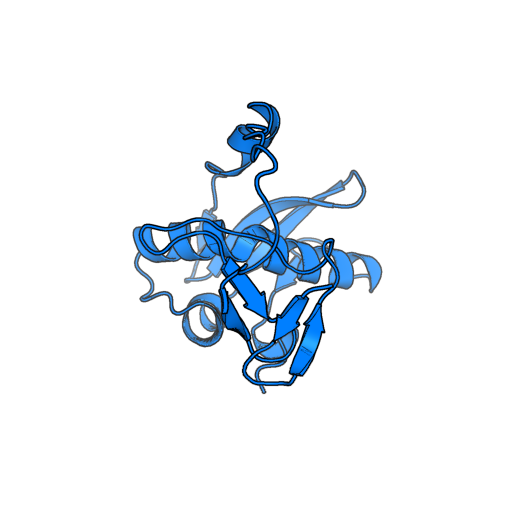10.609 -1.575 1.00 89.44 87 ARG A O 1
ATOM 685 N N . GLU A 1 88 ? 3.809 -11.840 -0.624 1.00 87.81 88 GLU A N 1
ATOM 686 C CA . GLU A 1 88 ? 2.952 -11.899 -1.806 1.00 87.81 88 GLU A CA 1
ATOM 687 C C . GLU A 1 88 ? 2.582 -10.491 -2.288 1.00 87.81 88 GLU A C 1
ATOM 689 O O . GLU A 1 88 ? 2.557 -10.239 -3.489 1.00 87.81 88 GLU A O 1
ATOM 694 N N . CYS A 1 89 ? 2.355 -9.560 -1.356 1.00 88.38 89 CYS A N 1
ATOM 695 C CA . CYS A 1 89 ? 2.017 -8.179 -1.673 1.00 88.38 89 CYS A CA 1
ATOM 696 C C . CYS A 1 89 ? 3.224 -7.401 -2.197 1.00 88.38 89 CYS A C 1
ATOM 698 O O . CYS A 1 89 ? 3.091 -6.613 -3.130 1.00 88.38 89 CYS A O 1
ATOM 700 N N . LEU A 1 90 ? 4.401 -7.642 -1.620 1.00 86.44 90 LEU A N 1
ATOM 701 C CA . LEU A 1 90 ? 5.655 -7.035 -2.068 1.00 86.44 90 LEU A CA 1
ATOM 702 C C . LEU A 1 90 ? 5.977 -7.411 -3.510 1.00 86.44 90 LEU A C 1
ATOM 704 O O . LEU A 1 90 ? 6.322 -6.535 -4.293 1.00 86.44 90 LEU A O 1
ATOM 708 N N . ASP A 1 91 ? 5.796 -8.676 -3.864 1.00 85.25 91 ASP A N 1
ATOM 709 C CA . ASP A 1 91 ? 6.030 -9.186 -5.214 1.00 85.25 91 ASP A CA 1
ATOM 710 C C . ASP A 1 91 ? 4.908 -8.754 -6.177 1.00 85.25 91 ASP A C 1
ATOM 712 O O . ASP A 1 91 ? 5.121 -7.956 -7.089 1.00 85.25 91 ASP A O 1
ATOM 716 N N . ARG A 1 92 ? 3.665 -9.181 -5.928 1.00 80.94 92 ARG A N 1
ATOM 717 C CA . ARG A 1 92 ? 2.576 -9.054 -6.912 1.00 80.94 92 ARG A CA 1
ATOM 718 C C . ARG A 1 92 ? 2.011 -7.648 -7.063 1.00 80.94 92 ARG A C 1
ATOM 720 O O . ARG A 1 92 ? 1.532 -7.311 -8.142 1.00 80.94 92 ARG A O 1
ATOM 727 N N . VAL A 1 93 ? 1.998 -6.854 -5.991 1.00 82.06 93 VAL A N 1
ATOM 728 C CA . VAL A 1 93 ? 1.418 -5.498 -6.016 1.00 82.06 93 VAL A CA 1
ATOM 729 C C . VAL A 1 93 ? 2.493 -4.458 -6.284 1.00 82.06 93 VAL A C 1
ATOM 731 O O . VAL A 1 93 ? 2.257 -3.500 -7.017 1.00 82.06 93 VAL A O 1
ATOM 734 N N . PHE A 1 94 ? 3.668 -4.637 -5.682 1.00 83.44 94 PHE A N 1
ATOM 735 C CA . PHE A 1 94 ? 4.706 -3.615 -5.696 1.00 83.44 94 PHE A CA 1
ATOM 736 C C . PHE A 1 94 ? 5.930 -3.961 -6.552 1.00 83.44 94 PHE A C 1
ATOM 738 O O . PHE A 1 94 ? 6.759 -3.080 -6.772 1.00 83.44 94 PHE A O 1
ATOM 745 N N . GLY A 1 95 ? 6.034 -5.188 -7.069 1.00 81.75 95 GLY A N 1
ATOM 746 C CA . GLY A 1 95 ? 7.097 -5.588 -7.991 1.00 81.75 95 GLY A CA 1
ATOM 747 C C . GLY A 1 95 ? 8.465 -5.780 -7.337 1.00 81.75 95 GLY A C 1
ATOM 748 O O . GLY A 1 95 ? 9.479 -5.604 -8.010 1.00 81.75 95 GLY A O 1
ATOM 749 N N . SER A 1 96 ? 8.521 -6.102 -6.041 1.00 84.44 96 SER A N 1
ATOM 750 C CA . SER A 1 96 ? 9.782 -6.451 -5.383 1.00 84.44 96 SER A CA 1
ATOM 751 C C . SER A 1 96 ? 10.303 -7.794 -5.895 1.00 84.44 96 SER A C 1
ATOM 753 O O . SER A 1 96 ? 9.585 -8.791 -5.898 1.00 84.44 9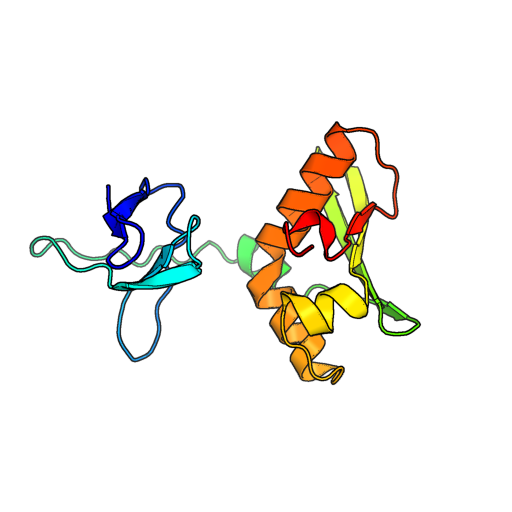6 SER A O 1
ATOM 755 N N . ASP A 1 97 ? 11.590 -7.844 -6.235 1.00 81.06 97 ASP A N 1
ATOM 756 C CA . ASP A 1 97 ? 12.312 -9.082 -6.554 1.00 81.06 97 ASP A CA 1
ATOM 757 C C . ASP A 1 97 ? 12.723 -9.878 -5.297 1.00 81.06 97 ASP A C 1
ATOM 759 O O . ASP A 1 97 ? 13.387 -10.913 -5.382 1.00 81.06 97 ASP A O 1
ATOM 763 N N . GLY A 1 98 ? 12.347 -9.391 -4.109 1.00 79.06 98 GLY A N 1
ATOM 764 C CA . GLY A 1 98 ? 12.719 -9.964 -2.821 1.00 79.06 98 GLY A CA 1
ATOM 765 C C . GLY A 1 98 ? 14.144 -9.621 -2.381 1.00 79.06 98 GLY A C 1
ATOM 766 O O . GLY A 1 98 ? 14.620 -10.165 -1.378 1.00 79.06 98 GLY A O 1
ATOM 767 N N . SER A 1 99 ? 14.858 -8.731 -3.068 1.00 83.31 99 SER A N 1
ATOM 768 C CA . SER A 1 99 ? 16.100 -8.158 -2.550 1.00 83.31 99 SER A CA 1
ATOM 769 C C . SER A 1 99 ? 15.800 -7.139 -1.447 1.00 83.31 99 SER A C 1
ATOM 771 O O . SER A 1 99 ? 14.783 -6.452 -1.461 1.00 83.31 99 SER A O 1
ATOM 773 N N . VAL A 1 100 ? 16.698 -7.011 -0.464 1.00 80.44 100 VAL A N 1
ATOM 774 C CA . VAL A 1 100 ? 16.526 -6.039 0.637 1.00 80.44 100 VAL A CA 1
ATOM 775 C C . VAL A 1 100 ? 16.440 -4.604 0.106 1.00 80.44 100 VAL A C 1
ATOM 777 O O . VAL A 1 100 ? 15.657 -3.804 0.614 1.00 80.44 100 VAL A O 1
ATOM 780 N N . SER A 1 101 ? 17.224 -4.281 -0.924 1.00 77.00 101 SER A N 1
ATOM 781 C CA . SER A 1 101 ? 17.229 -2.959 -1.550 1.00 77.00 101 SER A CA 1
ATOM 782 C C . SER A 1 101 ? 15.898 -2.652 -2.238 1.00 77.00 101 SER A C 1
ATOM 784 O O . SER A 1 101 ? 15.345 -1.579 -2.000 1.00 77.00 101 SER A O 1
ATOM 786 N N . GLN A 1 102 ? 15.341 -3.590 -3.011 1.00 80.56 102 GLN A N 1
ATOM 787 C CA . GLN A 1 102 ? 14.021 -3.409 -3.625 1.00 80.56 102 GLN A CA 1
ATOM 788 C C . GLN A 1 102 ? 12.903 -3.379 -2.587 1.00 80.56 102 GLN A C 1
ATOM 790 O O . GLN A 1 102 ? 12.084 -2.473 -2.636 1.00 80.56 102 GLN A O 1
ATOM 795 N N . ASP A 1 103 ? 12.906 -4.275 -1.596 1.00 83.00 103 ASP A N 1
ATOM 796 C CA . ASP A 1 103 ? 11.924 -4.272 -0.502 1.00 83.00 103 ASP A CA 1
ATOM 797 C C . ASP A 1 103 ? 11.889 -2.919 0.224 1.00 83.00 103 ASP A C 1
ATOM 799 O O . ASP A 1 103 ? 10.819 -2.390 0.533 1.00 83.00 103 ASP A O 1
ATOM 803 N N . SER A 1 104 ? 13.068 -2.335 0.464 1.00 82.31 104 SER A N 1
ATOM 804 C CA . SER A 1 104 ? 13.192 -1.022 1.096 1.00 82.31 104 SER A CA 1
ATOM 805 C C . SER A 1 104 ? 12.626 0.099 0.225 1.00 82.31 104 SER A C 1
ATOM 807 O O . SER A 1 104 ? 11.907 0.964 0.726 1.00 82.31 104 SER A O 1
ATOM 809 N N . GLU A 1 105 ? 12.899 0.065 -1.080 1.00 83.31 105 GLU A N 1
ATOM 810 C CA . GLU A 1 105 ? 12.439 1.077 -2.025 1.00 83.31 105 GLU A CA 1
ATOM 811 C C . GLU A 1 105 ? 10.932 0.969 -2.262 1.00 83.31 105 GLU A C 1
ATOM 813 O O . GLU A 1 105 ? 10.216 1.966 -2.177 1.00 83.31 105 GLU A O 1
ATOM 818 N N . VAL A 1 106 ? 10.425 -0.249 -2.453 1.00 84.62 106 VAL A N 1
ATOM 819 C CA . VAL A 1 106 ? 8.999 -0.561 -2.551 1.00 84.62 106 VAL A CA 1
ATOM 820 C C . VAL A 1 106 ? 8.255 -0.057 -1.323 1.00 84.62 106 VAL A C 1
ATOM 822 O O . VAL A 1 106 ? 7.235 0.624 -1.462 1.00 84.62 106 VAL A O 1
ATOM 825 N N . LEU A 1 107 ? 8.769 -0.342 -0.124 1.00 84.62 107 LEU A N 1
ATOM 826 C CA . LEU A 1 107 ? 8.166 0.135 1.112 1.00 84.62 107 LEU A CA 1
ATOM 827 C C . LEU A 1 107 ? 8.174 1.665 1.168 1.00 84.62 107 LEU A C 1
ATOM 829 O O . LEU A 1 107 ? 7.169 2.259 1.546 1.00 84.62 107 LEU A O 1
ATOM 833 N N . ARG A 1 108 ? 9.276 2.309 0.766 1.00 82.44 108 ARG A N 1
ATOM 834 C CA . ARG A 1 108 ? 9.436 3.769 0.775 1.00 82.44 108 ARG A CA 1
ATOM 835 C C . ARG A 1 108 ? 8.469 4.463 -0.184 1.00 82.44 108 ARG A C 1
ATOM 837 O O . ARG A 1 108 ? 7.828 5.439 0.201 1.00 82.44 108 ARG A O 1
ATOM 844 N N . VAL A 1 109 ? 8.351 3.960 -1.410 1.00 81.31 109 VAL A N 1
ATOM 845 C CA . VAL A 1 109 ? 7.486 4.518 -2.460 1.00 81.31 109 VAL A CA 1
ATOM 846 C C . VAL A 1 109 ? 6.008 4.300 -2.132 1.00 81.31 109 VAL A C 1
ATOM 848 O O . VAL A 1 109 ? 5.191 5.194 -2.350 1.00 81.31 109 VAL A O 1
ATOM 851 N N . ASN A 1 110 ? 5.659 3.149 -1.549 1.00 84.81 110 ASN A N 1
ATOM 852 C CA . ASN A 1 110 ? 4.268 2.759 -1.299 1.00 84.81 110 ASN A CA 1
ATOM 853 C C . ASN A 1 110 ? 3.809 2.974 0.153 1.00 84.81 110 ASN A C 1
ATOM 855 O O . ASN A 1 110 ? 2.680 2.614 0.498 1.00 84.81 110 ASN A O 1
ATOM 859 N N . LEU A 1 111 ? 4.636 3.590 1.008 1.00 85.44 111 LEU A N 1
ATOM 860 C CA . LEU A 1 111 ? 4.376 3.715 2.447 1.00 85.44 111 LEU A CA 1
ATOM 861 C C . LEU A 1 111 ? 3.007 4.336 2.741 1.00 85.44 111 LEU A C 1
ATOM 863 O O . LEU A 1 111 ? 2.249 3.811 3.552 1.00 85.44 111 LEU A O 1
ATOM 867 N N . ASN A 1 112 ? 2.663 5.426 2.053 1.00 83.69 112 ASN A N 1
ATOM 868 C CA . ASN A 1 112 ? 1.396 6.126 2.265 1.00 83.69 112 ASN A CA 1
ATOM 869 C C . ASN A 1 112 ? 0.181 5.254 1.918 1.00 83.69 112 ASN A C 1
ATOM 871 O O . ASN A 1 112 ? -0.822 5.296 2.628 1.00 83.69 112 ASN A O 1
ATOM 875 N N . HIS A 1 113 ? 0.271 4.430 0.870 1.00 84.31 113 HIS A N 1
ATOM 876 C CA . HIS A 1 113 ? -0.796 3.497 0.503 1.00 84.31 113 HIS A CA 1
ATOM 877 C C . HIS A 1 113 ? -0.935 2.374 1.532 1.00 84.31 113 HIS A C 1
ATOM 879 O O . HIS A 1 113 ? -2.039 2.104 2.003 1.00 84.31 113 HIS A O 1
ATOM 885 N N . ILE A 1 114 ? 0.186 1.777 1.943 1.00 88.19 114 ILE A N 1
ATOM 886 C CA . ILE A 1 114 ? 0.217 0.719 2.961 1.00 88.19 114 ILE A CA 1
ATOM 887 C C . ILE A 1 114 ? -0.367 1.237 4.285 1.00 88.19 114 ILE A C 1
ATOM 889 O O . ILE A 1 114 ? -1.200 0.576 4.906 1.00 88.19 114 ILE A O 1
ATOM 893 N N . VAL A 1 115 ? 0.018 2.446 4.706 1.00 88.38 115 VAL A N 1
ATOM 894 C CA . VAL A 1 115 ? -0.510 3.093 5.916 1.00 88.38 115 VAL A CA 1
ATOM 895 C C . VAL A 1 115 ? -1.990 3.443 5.765 1.00 88.38 115 VAL A C 1
ATOM 897 O O . VAL A 1 115 ? -2.734 3.322 6.739 1.00 88.38 115 VAL A O 1
ATOM 900 N N . GLY A 1 116 ? -2.442 3.829 4.570 1.00 85.94 116 GLY A N 1
ATOM 901 C CA . GLY A 1 116 ? -3.857 4.046 4.267 1.00 85.94 116 GLY A CA 1
ATOM 902 C C . GLY A 1 116 ? -4.694 2.791 4.520 1.00 85.94 116 GLY A C 1
ATOM 903 O O . GLY A 1 116 ? -5.644 2.840 5.304 1.00 85.94 116 GLY A O 1
ATOM 904 N N . ILE A 1 117 ? -4.282 1.652 3.954 1.00 89.00 117 ILE A N 1
ATOM 905 C CA . ILE A 1 117 ? -4.927 0.350 4.187 1.00 89.00 117 ILE A CA 1
ATOM 906 C C . ILE A 1 117 ? -4.873 -0.031 5.665 1.00 89.00 117 ILE A C 1
ATOM 908 O O . ILE A 1 117 ? -5.896 -0.384 6.248 1.00 89.00 117 ILE A O 1
ATOM 912 N N . ALA A 1 118 ? -3.707 0.088 6.305 1.00 89.75 118 ALA A N 1
ATOM 913 C CA . ALA A 1 118 ? -3.572 -0.245 7.718 1.00 89.75 118 ALA A CA 1
ATOM 914 C C . ALA A 1 118 ? -4.484 0.623 8.605 1.00 89.75 118 ALA A C 1
ATOM 916 O O . ALA A 1 118 ? -5.073 0.130 9.565 1.00 89.75 118 ALA A O 1
ATOM 917 N N . THR A 1 119 ? -4.655 1.900 8.257 1.00 86.75 119 THR A N 1
ATOM 918 C CA . THR A 1 119 ? -5.569 2.817 8.950 1.00 86.75 119 THR A CA 1
ATOM 919 C C . THR A 1 119 ? -7.020 2.407 8.765 1.00 86.75 119 THR A C 1
ATOM 921 O O . THR A 1 119 ? -7.775 2.406 9.736 1.00 86.75 119 THR A O 1
ATOM 924 N N . GLN A 1 120 ? -7.414 2.042 7.544 1.00 87.44 120 GLN A N 1
ATOM 925 C CA . GLN A 1 120 ? -8.763 1.559 7.270 1.00 87.44 120 GLN A CA 1
ATOM 926 C C . GLN A 1 120 ? -9.043 0.276 8.058 1.00 87.44 120 GLN A C 1
ATOM 928 O O . GLN A 1 120 ? -9.991 0.224 8.834 1.00 87.44 120 GLN A O 1
ATOM 933 N N . LYS A 1 121 ? -8.133 -0.697 8.000 1.00 88.62 121 LYS A N 1
ATOM 934 C CA . LYS A 1 121 ? -8.246 -1.943 8.763 1.00 88.62 121 LYS A CA 1
ATOM 935 C C . LYS A 1 121 ? -8.318 -1.727 10.265 1.00 88.62 121 LYS A C 1
ATOM 937 O O . LYS A 1 121 ? -9.066 -2.431 10.939 1.00 88.62 121 LYS A O 1
ATOM 942 N N . GLN A 1 122 ? -7.563 -0.769 10.803 1.00 88.50 122 GLN A N 1
ATOM 943 C CA . GLN A 1 122 ? -7.670 -0.402 12.213 1.00 88.50 122 GLN A CA 1
ATOM 944 C C . GLN A 1 122 ? -9.074 0.123 12.545 1.00 88.50 122 GLN A C 1
ATOM 946 O O . GLN A 1 122 ? -9.633 -0.262 13.571 1.00 88.50 122 GLN A O 1
ATOM 951 N N . ARG A 1 123 ? -9.646 0.988 11.693 1.00 85.94 123 ARG A N 1
ATOM 952 C CA . ARG A 1 123 ? -11.019 1.499 11.860 1.00 85.94 123 ARG A CA 1
ATOM 953 C C . ARG A 1 123 ? -12.050 0.377 11.801 1.00 85.94 123 ARG A C 1
ATOM 955 O O . ARG A 1 123 ? -12.987 0.396 12.591 1.00 85.94 123 ARG A O 1
ATOM 962 N N . ASP A 1 124 ? -11.814 -0.619 10.955 1.00 88.25 124 ASP A N 1
ATOM 963 C CA . ASP A 1 124 ? -12.654 -1.814 10.823 1.00 88.25 124 ASP A CA 1
ATOM 964 C C . ASP A 1 124 ? -12.447 -2.822 11.976 1.00 88.25 124 ASP A C 1
ATOM 966 O O . ASP A 1 124 ? -13.065 -3.883 12.008 1.00 88.25 124 ASP A O 1
ATOM 970 N N . GLY A 1 125 ? -11.589 -2.500 12.954 1.00 87.88 125 GLY A N 1
ATOM 971 C CA . GLY A 1 125 ? -11.398 -3.272 14.185 1.00 87.88 125 GLY A CA 1
ATOM 972 C C . GLY A 1 125 ? -10.183 -4.203 14.193 1.00 87.88 125 GLY A C 1
ATOM 973 O O . GLY A 1 125 ? -9.982 -4.935 15.167 1.00 87.88 125 GLY A O 1
ATOM 974 N N . SER A 1 126 ? -9.342 -4.174 13.156 1.00 90.31 126 SER A N 1
ATOM 975 C CA . SER A 1 126 ? -8.114 -4.977 13.107 1.00 90.31 126 SER A CA 1
ATOM 976 C C . SER A 1 126 ? -7.130 -4.564 14.200 1.00 90.31 126 SER A C 1
ATOM 978 O O . SER A 1 126 ? -6.927 -3.381 14.488 1.00 90.31 126 SER A O 1
ATOM 980 N N . ARG A 1 127 ? -6.482 -5.561 14.807 1.00 88.88 127 ARG A N 1
ATOM 981 C CA . ARG A 1 127 ? -5.495 -5.375 15.879 1.00 88.88 127 ARG A CA 1
ATOM 982 C C . ARG A 1 127 ? -4.073 -5.462 15.333 1.00 88.88 127 ARG A C 1
ATOM 984 O O . ARG A 1 127 ? -3.847 -5.985 14.250 1.00 88.88 127 ARG A O 1
ATOM 991 N N . SER A 1 128 ? -3.118 -4.944 16.102 1.00 88.44 128 SER A N 1
ATOM 992 C CA . SER A 1 128 ? -1.690 -5.083 15.799 1.00 88.44 128 SER A CA 1
ATOM 993 C C . SER A 1 128 ? -1.236 -6.545 15.969 1.00 88.44 128 SER A C 1
ATOM 995 O O . SER A 1 128 ? -1.595 -7.138 16.988 1.00 88.44 128 SER A O 1
ATOM 997 N N . PRO A 1 129 ? -0.401 -7.097 15.067 1.00 90.81 129 PRO A N 1
ATOM 998 C CA . PRO A 1 129 ? 0.055 -6.489 13.817 1.00 90.81 129 PRO A CA 1
ATOM 999 C C . PRO A 1 129 ? -1.063 -6.402 12.769 1.00 90.81 129 PRO A C 1
ATOM 1001 O O . PRO A 1 129 ? -1.752 -7.381 12.490 1.00 90.81 129 PRO A O 1
ATOM 1004 N N . ILE A 1 130 ? -1.224 -5.222 12.166 1.00 93.00 130 ILE A N 1
ATOM 1005 C CA . ILE A 1 130 ? -2.203 -5.006 11.103 1.00 93.00 130 ILE A CA 1
ATOM 1006 C C . ILE A 1 130 ? -1.641 -5.597 9.818 1.00 93.00 130 ILE A C 1
ATOM 1008 O O . ILE A 1 130 ? -0.655 -5.098 9.272 1.00 93.00 130 ILE A O 1
ATOM 1012 N N . LYS A 1 131 ? -2.278 -6.669 9.353 1.00 94.00 131 LYS A N 1
ATOM 1013 C CA . LYS A 1 131 ? -1.843 -7.425 8.184 1.00 94.00 131 LYS A CA 1
ATOM 1014 C C . LYS A 1 131 ? -2.394 -6.822 6.894 1.00 94.00 131 LYS A C 1
ATOM 1016 O O . LYS A 1 131 ? -3.612 -6.729 6.712 1.00 94.00 131 LYS A O 1
ATOM 1021 N N . VAL A 1 132 ? -1.481 -6.447 6.008 1.00 92.25 132 VAL A N 1
ATOM 1022 C CA . VAL A 1 132 ? -1.734 -5.909 4.673 1.00 92.25 132 VAL A CA 1
ATOM 1023 C C . VAL A 1 132 ? -1.503 -7.021 3.642 1.00 92.25 132 VAL A C 1
ATOM 1025 O O . VAL A 1 132 ? -0.411 -7.588 3.529 1.00 92.25 132 VAL A O 1
ATOM 1028 N N . LEU A 1 133 ? -2.575 -7.361 2.936 1.00 90.44 133 LEU A N 1
ATOM 1029 C CA . LEU A 1 133 ? -2.700 -8.427 1.947 1.00 90.44 133 LEU A CA 1
ATOM 1030 C C . LEU A 1 133 ? -2.829 -7.825 0.545 1.00 90.44 133 LEU A C 1
ATOM 1032 O O . LEU A 1 133 ? -3.339 -6.717 0.394 1.00 90.44 133 LEU A O 1
ATOM 1036 N N . CYS A 1 134 ? -2.470 -8.587 -0.490 1.00 85.75 134 CYS A N 1
ATOM 1037 C CA . CYS A 1 134 ? -2.652 -8.171 -1.889 1.00 85.75 134 CYS A CA 1
ATOM 1038 C C . CYS A 1 134 ? -4.102 -7.785 -2.202 1.00 85.75 134 CYS A C 1
ATOM 1040 O O . CYS A 1 134 ? -4.354 -6.783 -2.868 1.00 85.75 134 CYS A O 1
ATOM 1042 N N . ALA A 1 135 ? -5.050 -8.560 -1.665 1.00 84.88 135 ALA A N 1
ATOM 1043 C CA . ALA A 1 135 ? -6.481 -8.353 -1.860 1.00 84.88 135 ALA A CA 1
ATOM 1044 C C . ALA A 1 135 ? -6.963 -6.982 -1.353 1.00 84.88 135 ALA A C 1
ATOM 1046 O O . ALA A 1 135 ? -7.946 -6.451 -1.863 1.00 84.88 135 ALA A O 1
ATOM 1047 N N . ASP A 1 136 ? -6.252 -6.368 -0.399 1.00 83.38 136 ASP A N 1
ATOM 1048 C CA . ASP A 1 136 ? -6.600 -5.038 0.112 1.00 83.38 136 ASP A CA 1
ATOM 1049 C C . ASP A 1 136 ? -6.397 -3.933 -0.935 1.00 83.38 136 ASP A C 1
ATOM 1051 O O . ASP A 1 136 ? -6.961 -2.849 -0.809 1.00 83.38 136 ASP A O 1
ATOM 1055 N N . PHE A 1 137 ? -5.604 -4.208 -1.974 1.00 79.88 137 PHE A N 1
ATOM 1056 C CA . PHE A 1 137 ? -5.355 -3.302 -3.094 1.00 79.88 137 PHE A CA 1
ATOM 1057 C C . PHE A 1 137 ? -6.285 -3.560 -4.287 1.00 79.88 137 PHE A C 1
ATOM 1059 O O . PHE A 1 137 ? -6.123 -2.932 -5.330 1.00 79.88 137 PHE A O 1
ATOM 1066 N N . GLY A 1 138 ? -7.264 -4.463 -4.148 1.00 70.19 138 GLY A N 1
ATOM 1067 C CA . GLY A 1 138 ? -8.214 -4.790 -5.214 1.00 70.19 138 GLY A CA 1
ATOM 1068 C C . GLY A 1 138 ? -7.641 -5.677 -6.323 1.00 70.19 138 GLY A C 1
ATOM 1069 O O . GLY A 1 138 ? -8.243 -5.771 -7.389 1.00 70.19 138 GLY A O 1
ATOM 1070 N N . LEU A 1 139 ? -6.494 -6.321 -6.085 1.00 55.34 139 LEU A N 1
ATOM 1071 C CA . LEU A 1 139 ? -5.937 -7.344 -6.968 1.00 55.34 139 LEU A CA 1
ATOM 1072 C C . LEU A 1 139 ? -6.533 -8.697 -6.561 1.00 55.34 139 LEU A C 1
ATOM 1074 O O . LEU A 1 139 ? -6.182 -9.240 -5.511 1.00 55.34 139 LEU A O 1
ATOM 1078 N N . ILE A 1 140 ? -7.490 -9.166 -7.366 1.00 43.22 140 ILE A N 1
ATOM 1079 C CA . ILE A 1 140 ? -8.162 -10.472 -7.267 1.00 43.22 140 ILE A CA 1
ATOM 1080 C C . ILE A 1 140 ? -7.554 -11.399 -8.315 1.00 43.22 140 ILE A C 1
ATOM 1082 O O . ILE A 1 140 ? -7.422 -10.938 -9.472 1.00 43.22 140 ILE A O 1
#

Sequence (140 aa):
MWNCKLCKVDVSRHNAHPAIDSLGIYFVCPGCFERNPLTGSKRGGVRLQQAAASEALSLNRPFLRSDGDLFFSQTIQNKRLQVQVTRECLDRVFGSDGSVSQDSEVLRVNLNHIVGIATQKQRDGSRSPIKVLCADFGLI

Foldseek 3Di:
DDADPPPRDDDDPVRFPWDADPVGIWGQDPVPRDIGHPDDDDPDDPPPPDDPCVVVVPLPFDWDADPQKTWGWDQAPNDTAIEIEDNCCLCPVQNAPSDPVSSSVSCNVCVVVSVVLQNVVVVVPDHGVRYDDNVSSVDD